Protein AF-A0A817ZQH2-F1 (afdb_monomer)

Secondary structure (DSSP, 8-state):
------HHHHHHHHHHHHHHHHHHHHHIIIIIHHHHHTTS-S--HHHHHHHHHHHHHHHHHHHH-SS---HHHHHHHHHHHHHHHHHHHHHHHHHHHH-S--HHHHHHHHHH-THHHHHHHHTHHHHHHHHHHHHHHHHHH-PPS-----GGGG-

Solvent-accessible surface area (backbone atoms only — not comparable to full-atom values): 8566 Å² total; per-residue (Å²): 139,79,82,78,81,49,71,67,56,50,65,47,35,47,63,30,46,49,39,25,27,50,48,23,40,50,41,26,64,72,42,40,41,52,26,42,74,69,66,67,40,65,67,64,59,56,35,57,26,54,49,53,8,50,53,49,29,49,52,50,40,56,70,73,41,94,59,78,76,54,70,66,53,55,51,55,49,51,52,47,44,53,50,24,49,55,52,26,50,53,45,51,50,41,35,74,74,76,44,46,77,61,68,65,57,57,53,44,28,72,74,64,35,70,69,45,54,51,50,53,38,56,53,61,54,17,50,44,49,36,65,76,41,40,71,57,34,49,47,52,49,52,72,74,80,85,73,80,83,53,78,74,81,79,109

pLDDT: mean 78.83, std 12.4, range [41.56, 93.62]

Sequence (155 aa):
MFLYISIDFLFNLYPHLLRIFIPSFLMQCFINTPTSYFRVMDNFTGLIEFIIGINWSLFYTSKTQLERLQFRQIWVTLCVILWSLRLGGFLVYRMFVLGPLDTRIDDIAKKYGRFSVIAFWLCPHAFWSVICCLPIALIHAFPMANVKFNILDLI

Structure (mmCIF, N/CA/C/O backbone):
data_AF-A0A817ZQH2-F1
#
_entry.id   AF-A0A817ZQH2-F1
#
loop_
_atom_site.group_PDB
_atom_site.id
_atom_site.type_symbol
_atom_site.label_atom_id
_atom_site.label_alt_id
_atom_site.label_comp_id
_atom_site.label_asym_id
_atom_site.label_entity_id
_atom_site.label_seq_id
_atom_site.pdbx_PDB_ins_code
_atom_site.Cartn_x
_atom_site.Cartn_y
_atom_site.Cartn_z
_atom_site.occupancy
_atom_site.B_iso_or_equiv
_atom_site.auth_seq_id
_atom_site.auth_comp_id
_atom_site.auth_asym_id
_atom_site.auth_atom_id
_atom_site.pdbx_PDB_model_num
ATOM 1 N N . MET A 1 1 ? -21.132 25.695 6.001 1.00 41.56 1 MET A N 1
ATOM 2 C CA . MET A 1 1 ? -21.103 24.380 6.674 1.00 41.56 1 MET A CA 1
ATOM 3 C C . MET A 1 1 ? -19.718 23.790 6.455 1.00 41.56 1 MET A C 1
ATOM 5 O O . MET A 1 1 ? -19.498 23.076 5.489 1.00 41.56 1 MET A O 1
ATOM 9 N N . PHE A 1 2 ? -18.745 24.222 7.260 1.00 43.62 2 PHE A N 1
ATOM 10 C CA . PHE A 1 2 ? -17.372 23.729 7.159 1.00 43.62 2 PHE A CA 1
ATOM 11 C C . PHE A 1 2 ? -17.313 22.337 7.790 1.00 43.62 2 PHE A C 1
ATOM 13 O O . PHE A 1 2 ? -17.737 22.167 8.931 1.00 43.62 2 PHE A O 1
ATOM 20 N N . LEU A 1 3 ? -16.833 21.348 7.031 1.00 50.47 3 LEU A N 1
ATOM 21 C CA . LEU A 1 3 ? -16.478 20.030 7.552 1.00 50.47 3 LEU A CA 1
ATOM 22 C C . LEU A 1 3 ? -15.420 20.223 8.649 1.00 50.47 3 LEU A C 1
ATOM 24 O O . LEU A 1 3 ? -14.254 20.470 8.347 1.00 50.47 3 LEU A O 1
ATOM 28 N N . TYR A 1 4 ? -15.809 20.108 9.916 1.00 56.50 4 TYR A N 1
ATOM 29 C CA . TYR A 1 4 ? -14.844 19.903 10.989 1.00 56.50 4 TYR A CA 1
ATOM 30 C C . TYR A 1 4 ? -14.366 18.454 10.874 1.00 56.50 4 TYR A C 1
ATOM 32 O O . TYR A 1 4 ? -15.022 17.528 11.347 1.00 56.50 4 TYR A O 1
ATOM 40 N N . ILE A 1 5 ? -13.249 18.240 10.178 1.00 68.75 5 ILE A N 1
ATOM 41 C CA . ILE A 1 5 ? -12.511 16.983 10.295 1.00 68.75 5 ILE A CA 1
ATOM 42 C C . ILE A 1 5 ? -12.029 16.927 11.745 1.00 68.75 5 ILE A C 1
ATOM 44 O O . ILE A 1 5 ? -11.217 17.755 12.158 1.00 68.75 5 ILE A O 1
ATOM 48 N N . SER A 1 6 ? -12.576 16.007 12.541 1.00 81.62 6 SER A N 1
ATOM 49 C CA . SER A 1 6 ? -12.171 15.877 13.938 1.00 81.62 6 SER A CA 1
ATOM 50 C C . SER A 1 6 ? -10.734 15.365 14.028 1.00 81.62 6 SER A C 1
ATOM 52 O O . SER A 1 6 ? -10.255 14.612 13.177 1.00 81.62 6 SER A O 1
ATOM 54 N N . ILE A 1 7 ? -10.031 15.761 15.085 1.00 82.19 7 ILE A N 1
ATOM 55 C CA . ILE A 1 7 ? -8.689 15.249 15.378 1.00 82.19 7 ILE A CA 1
ATOM 56 C C . ILE A 1 7 ? -8.730 13.714 15.517 1.00 82.19 7 ILE A C 1
ATOM 58 O O . ILE A 1 7 ? -7.861 13.025 14.985 1.00 82.19 7 ILE A O 1
ATOM 62 N N . ASP A 1 8 ? -9.801 13.169 16.099 1.00 82.19 8 ASP A N 1
ATOM 63 C CA . ASP A 1 8 ? -10.035 11.724 16.218 1.00 82.19 8 ASP A CA 1
ATOM 64 C C . ASP A 1 8 ? -10.162 11.021 14.862 1.00 82.19 8 ASP A C 1
ATOM 66 O O . ASP A 1 8 ? -9.699 9.891 14.694 1.00 82.19 8 ASP A O 1
ATOM 70 N N . PHE A 1 9 ? -10.764 11.680 13.867 1.00 84.06 9 PHE A N 1
ATOM 71 C CA . PHE A 1 9 ? -10.838 11.140 12.512 1.00 84.06 9 PHE A CA 1
ATOM 72 C C . PHE A 1 9 ? -9.433 10.952 11.930 1.00 84.06 9 PHE A C 1
ATOM 74 O O . PHE A 1 9 ? -9.117 9.890 11.389 1.00 84.06 9 PHE A O 1
ATOM 81 N N . LEU A 1 10 ? -8.570 11.961 12.079 1.00 86.25 10 LEU A N 1
ATOM 82 C CA . LEU A 1 10 ? -7.193 11.899 11.592 1.00 86.25 10 LEU A CA 1
ATOM 83 C C . LEU A 1 10 ? -6.374 10.846 12.343 1.00 86.25 10 LEU A C 1
ATOM 85 O O . LEU A 1 10 ? -5.660 10.078 11.698 1.00 86.25 10 LEU A O 1
ATOM 89 N N . PHE A 1 11 ? -6.516 10.756 13.669 1.00 87.31 11 PHE A N 1
ATOM 90 C CA . PHE A 1 11 ? -5.824 9.746 14.478 1.00 87.31 11 PHE A CA 1
ATOM 91 C C . PHE A 1 11 ? -6.205 8.315 14.104 1.00 87.31 11 PHE A C 1
ATOM 93 O O . PHE A 1 11 ? -5.335 7.446 14.096 1.00 87.31 11 PHE A O 1
ATOM 100 N N . ASN A 1 12 ? -7.469 8.072 13.752 1.00 86.31 12 ASN A N 1
ATOM 101 C CA . ASN A 1 12 ? -7.914 6.753 13.311 1.00 86.31 12 ASN A CA 1
ATOM 102 C C . ASN A 1 12 ? -7.478 6.442 11.876 1.00 86.31 12 ASN A C 1
ATOM 104 O O . ASN A 1 12 ? -7.105 5.310 11.597 1.00 86.31 12 ASN A O 1
ATOM 108 N N . LEU A 1 13 ? -7.470 7.419 10.963 1.00 90.06 13 LEU A N 1
ATOM 109 C CA . LEU A 1 13 ? -7.135 7.191 9.552 1.00 90.06 13 LEU A CA 1
ATOM 110 C C . LEU A 1 13 ? -5.621 7.091 9.290 1.00 90.06 13 LEU A C 1
ATOM 112 O O . LEU A 1 13 ? -5.175 6.219 8.539 1.00 90.06 13 LEU A O 1
ATOM 116 N N . TYR A 1 14 ? -4.827 7.964 9.914 1.00 92.00 14 TYR A N 1
ATOM 117 C CA . TYR A 1 14 ? -3.368 8.033 9.779 1.00 92.00 14 TYR A CA 1
ATOM 118 C C . TYR A 1 14 ? -2.643 6.673 9.849 1.00 92.00 14 TYR A C 1
ATOM 120 O O . TYR A 1 14 ? -1.853 6.383 8.943 1.00 92.00 14 TYR A O 1
ATOM 128 N N . PRO A 1 15 ? -2.909 5.793 10.838 1.00 92.06 15 PRO A N 1
ATOM 129 C CA . PRO A 1 15 ? -2.264 4.487 10.909 1.00 92.06 15 PRO A CA 1
ATOM 130 C C . PRO A 1 15 ? -2.512 3.625 9.659 1.00 92.06 15 PRO A C 1
ATOM 132 O O . PRO A 1 15 ? -1.612 2.895 9.232 1.00 92.06 15 PRO A O 1
ATOM 135 N N . HIS A 1 16 ? -3.696 3.686 9.050 1.00 91.75 16 HIS A N 1
ATOM 136 C CA . HIS A 1 16 ? -3.984 2.921 7.833 1.00 91.75 16 HIS A CA 1
ATOM 137 C C . HIS A 1 16 ? -3.242 3.492 6.624 1.00 91.75 16 HIS A C 1
ATOM 139 O O . HIS A 1 16 ? -2.674 2.724 5.849 1.00 91.75 16 HIS A O 1
ATOM 145 N N . LEU A 1 17 ? -3.183 4.823 6.498 1.00 93.19 17 LEU A N 1
ATOM 146 C CA . LEU A 1 17 ? -2.454 5.489 5.413 1.00 93.19 17 LEU A CA 1
ATOM 147 C C . LEU A 1 17 ? -0.954 5.187 5.472 1.00 93.19 17 LEU A C 1
ATOM 149 O O . LEU A 1 17 ? -0.365 4.861 4.445 1.00 93.19 17 LEU A O 1
ATOM 153 N N . LEU A 1 18 ? -0.347 5.203 6.664 1.00 93.62 18 LEU A N 1
ATOM 154 C CA . LEU A 1 18 ? 1.059 4.822 6.837 1.00 93.62 18 LEU A CA 1
ATOM 155 C C . LEU A 1 18 ? 1.338 3.387 6.385 1.00 93.62 18 LEU A C 1
ATOM 157 O O . LEU A 1 18 ? 2.339 3.133 5.721 1.00 93.62 18 LEU A O 1
ATOM 161 N N . ARG A 1 19 ? 0.457 2.443 6.729 1.00 92.56 19 ARG A N 1
ATOM 162 C CA . ARG A 1 19 ? 0.625 1.023 6.369 1.00 92.56 19 ARG A CA 1
ATOM 163 C C . ARG A 1 19 ? 0.489 0.765 4.874 1.00 92.56 19 ARG A C 1
ATOM 165 O O . ARG A 1 19 ? 1.021 -0.229 4.397 1.00 92.56 19 ARG A O 1
ATOM 172 N N . ILE A 1 20 ? -0.193 1.647 4.150 1.00 92.44 20 ILE A N 1
ATOM 173 C CA . ILE A 1 20 ? -0.255 1.627 2.686 1.00 92.44 20 ILE A CA 1
ATOM 174 C C . ILE A 1 20 ? 0.983 2.310 2.094 1.00 92.44 20 ILE A C 1
ATOM 176 O O . ILE A 1 20 ? 1.620 1.768 1.194 1.00 92.44 20 ILE A O 1
ATOM 180 N N . PHE A 1 21 ? 1.357 3.471 2.636 1.00 92.06 21 PHE A N 1
ATOM 181 C CA . PHE A 1 21 ? 2.464 4.277 2.130 1.00 92.06 21 PHE A CA 1
ATOM 182 C C . PHE A 1 21 ? 3.826 3.601 2.310 1.00 92.06 21 PHE A C 1
ATOM 184 O O . PHE A 1 21 ? 4.630 3.610 1.387 1.00 92.06 21 PHE A O 1
ATOM 191 N N . ILE A 1 22 ? 4.102 2.997 3.472 1.00 92.06 22 ILE A N 1
ATOM 192 C CA . ILE A 1 22 ? 5.423 2.429 3.784 1.00 92.06 22 ILE A CA 1
ATOM 193 C C . ILE A 1 22 ? 5.819 1.323 2.789 1.00 92.06 22 ILE A C 1
ATOM 195 O O . ILE A 1 22 ? 6.897 1.438 2.204 1.00 92.06 22 ILE A O 1
ATOM 199 N N . PRO A 1 23 ? 4.995 0.284 2.531 1.00 90.38 23 PRO A N 1
ATOM 200 C CA . PRO A 1 23 ? 5.315 -0.725 1.522 1.00 90.38 23 PRO A CA 1
ATOM 201 C C . PRO A 1 23 ? 5.521 -0.130 0.130 1.00 90.38 23 PRO A C 1
ATOM 203 O O . PRO A 1 23 ? 6.443 -0.544 -0.565 1.00 90.38 23 PRO A O 1
ATOM 206 N N . SER A 1 24 ? 4.705 0.857 -0.254 1.00 90.19 24 SER A N 1
ATOM 207 C CA . SER A 1 24 ? 4.840 1.544 -1.540 1.00 90.19 24 SER A CA 1
ATOM 208 C C . SER A 1 24 ? 6.163 2.299 -1.637 1.00 90.19 24 SER A C 1
ATOM 210 O O . SER A 1 24 ? 6.940 2.074 -2.560 1.00 90.19 24 SER A O 1
ATOM 212 N N . PHE A 1 25 ? 6.497 3.110 -0.634 1.00 90.25 25 PHE A N 1
ATOM 213 C CA . PHE A 1 25 ? 7.749 3.856 -0.592 1.00 90.25 25 PHE A CA 1
ATOM 214 C C . PHE A 1 25 ? 8.977 2.935 -0.620 1.00 90.25 25 PHE A C 1
ATOM 216 O O . PHE A 1 25 ? 9.906 3.165 -1.393 1.00 90.25 25 PHE A O 1
ATOM 223 N N . LEU A 1 26 ? 8.974 1.859 0.176 1.00 89.88 26 LEU A N 1
ATOM 224 C CA . LEU A 1 26 ? 10.057 0.871 0.181 1.00 89.88 26 LEU A CA 1
ATOM 225 C C . LEU A 1 26 ? 10.204 0.193 -1.183 1.00 89.88 26 LEU A C 1
ATOM 227 O O . LEU A 1 26 ? 11.317 0.045 -1.683 1.00 89.88 26 LEU A O 1
ATOM 231 N N . MET A 1 27 ? 9.089 -0.176 -1.807 1.00 87.75 27 MET A N 1
ATOM 232 C CA . MET A 1 27 ? 9.087 -0.773 -3.135 1.00 87.75 27 MET A CA 1
ATOM 233 C C . MET A 1 27 ? 9.676 0.194 -4.176 1.00 87.75 27 MET A C 1
ATOM 235 O O . MET A 1 27 ? 10.536 -0.210 -4.963 1.00 87.75 27 MET A O 1
ATOM 239 N N . GLN A 1 28 ? 9.304 1.479 -4.138 1.00 87.81 28 GLN A N 1
ATOM 240 C CA . GLN A 1 28 ? 9.863 2.473 -5.055 1.00 87.81 28 GLN A CA 1
ATOM 241 C C . GLN A 1 28 ? 11.366 2.660 -4.863 1.00 87.81 28 GLN A C 1
ATOM 243 O O . GLN A 1 28 ? 12.105 2.674 -5.848 1.00 87.81 28 GLN A O 1
ATOM 248 N N . CYS A 1 29 ? 11.829 2.751 -3.616 1.00 86.88 29 CYS A N 1
ATOM 249 C CA . CYS A 1 29 ? 13.245 2.910 -3.290 1.00 86.88 29 CYS A CA 1
ATOM 250 C C . CYS A 1 29 ? 14.090 1.702 -3.714 1.00 86.88 29 CYS A C 1
ATOM 252 O O . CYS A 1 29 ? 15.15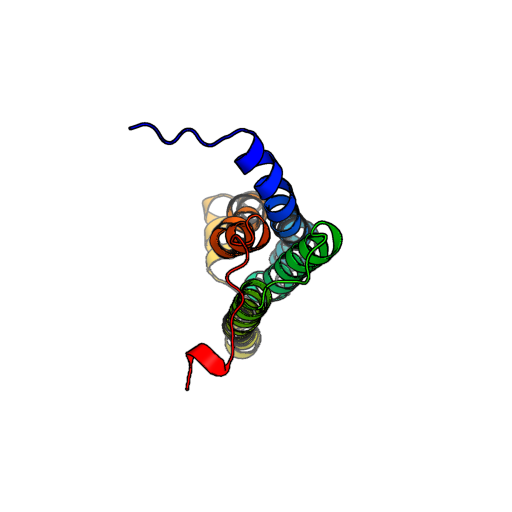1 1.877 -4.312 1.00 86.88 29 CYS A O 1
ATOM 254 N N . PHE A 1 30 ? 13.642 0.487 -3.387 1.00 86.38 30 PHE A N 1
ATOM 255 C CA . PHE A 1 30 ? 14.485 -0.712 -3.455 1.00 86.38 30 PHE A CA 1
ATOM 256 C C . PHE A 1 30 ? 14.242 -1.596 -4.674 1.00 86.38 30 PHE A C 1
ATOM 258 O O . PHE A 1 30 ? 15.111 -2.399 -5.005 1.00 86.38 30 PHE A O 1
ATOM 265 N N . ILE A 1 31 ? 13.090 -1.474 -5.334 1.00 85.25 31 ILE A N 1
ATOM 266 C CA . ILE A 1 31 ? 12.741 -2.301 -6.490 1.00 85.25 31 ILE A CA 1
ATOM 267 C C . ILE A 1 31 ? 12.642 -1.417 -7.725 1.00 85.25 31 ILE A C 1
ATOM 269 O O . ILE A 1 31 ? 13.559 -1.442 -8.534 1.00 85.25 31 ILE A O 1
ATOM 273 N N . ASN A 1 32 ? 11.607 -0.586 -7.852 1.00 83.81 32 ASN A N 1
ATOM 274 C CA . ASN A 1 32 ? 11.351 0.110 -9.118 1.00 83.81 32 ASN A CA 1
ATOM 275 C C . ASN A 1 32 ? 12.458 1.091 -9.515 1.00 83.81 32 ASN A C 1
ATOM 277 O O . ASN A 1 32 ? 12.857 1.106 -10.674 1.00 83.81 32 ASN A O 1
ATOM 281 N N . THR A 1 33 ? 12.982 1.897 -8.583 1.00 82.75 33 THR A N 1
ATOM 282 C CA . THR A 1 33 ? 14.061 2.847 -8.908 1.00 82.75 33 THR A CA 1
ATOM 283 C C . THR A 1 33 ? 15.310 2.128 -9.440 1.00 82.75 33 THR A C 1
ATOM 285 O O . THR A 1 33 ? 15.768 2.479 -10.531 1.00 82.75 33 THR A O 1
ATOM 288 N N . PRO A 1 34 ? 15.872 1.111 -8.751 1.00 82.56 34 PRO A N 1
ATOM 289 C CA . PRO A 1 34 ? 17.028 0.388 -9.271 1.00 82.56 34 PRO A CA 1
ATOM 290 C C . PRO A 1 34 ? 16.699 -0.468 -10.498 1.00 82.56 34 PRO A C 1
ATOM 292 O O . PRO A 1 34 ? 17.482 -0.461 -11.446 1.00 82.56 34 PRO A O 1
ATOM 295 N N . THR A 1 35 ? 15.564 -1.174 -10.547 1.00 79.56 35 THR A N 1
ATOM 296 C CA . THR A 1 35 ? 15.231 -2.005 -11.718 1.00 79.56 35 THR A CA 1
ATOM 297 C C . THR A 1 35 ? 15.001 -1.169 -12.970 1.00 79.56 35 THR A C 1
ATOM 299 O O . THR A 1 35 ? 15.390 -1.606 -14.055 1.00 79.56 35 THR A O 1
ATOM 302 N N . SER A 1 36 ? 14.454 0.038 -12.815 1.00 76.12 36 SER A N 1
ATOM 303 C CA . SER A 1 36 ? 14.300 1.008 -13.897 1.00 76.12 36 SER A CA 1
ATOM 304 C C . SER A 1 36 ? 15.649 1.600 -14.317 1.00 76.12 36 SER A C 1
ATOM 306 O O . SER A 1 36 ? 15.963 1.670 -15.505 1.00 76.12 36 SER A O 1
ATOM 308 N N . TYR A 1 37 ? 16.527 1.919 -13.355 1.00 74.88 37 TYR A N 1
ATOM 309 C CA . TYR A 1 37 ? 17.889 2.381 -13.645 1.00 74.88 37 TYR A CA 1
ATOM 310 C C . TYR A 1 37 ? 18.713 1.340 -14.423 1.00 74.88 37 TYR A C 1
ATOM 312 O O . TYR A 1 37 ? 19.407 1.683 -15.382 1.00 74.88 37 TYR A O 1
ATOM 320 N N . PHE A 1 38 ? 18.610 0.063 -14.044 1.00 7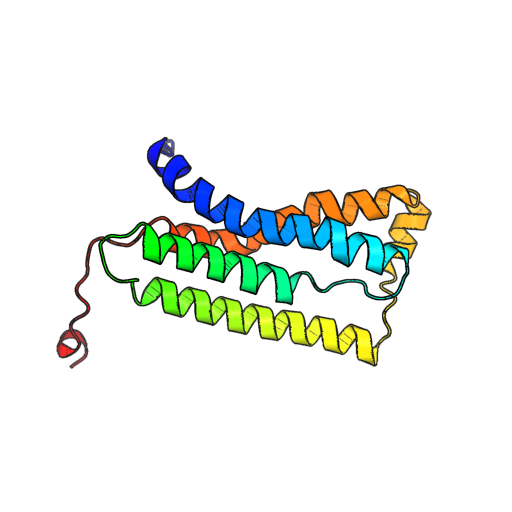5.19 38 PHE A N 1
ATOM 321 C CA . PHE A 1 38 ? 19.296 -1.050 -14.710 1.00 75.19 38 PHE A CA 1
ATOM 322 C C . PHE A 1 38 ? 18.534 -1.620 -15.914 1.00 75.19 38 PHE A C 1
ATOM 324 O O . PHE A 1 38 ? 19.021 -2.561 -16.537 1.00 75.19 38 PHE A O 1
ATOM 331 N N . ARG A 1 39 ? 17.373 -1.051 -16.271 1.00 67.94 39 ARG A N 1
ATOM 332 C CA . ARG A 1 39 ? 16.535 -1.474 -17.412 1.00 67.94 39 ARG A CA 1
ATOM 333 C C . ARG A 1 39 ? 16.141 -2.952 -17.375 1.00 67.94 39 ARG A C 1
ATOM 335 O O . ARG A 1 39 ? 15.990 -3.595 -18.411 1.00 67.94 39 ARG A O 1
ATOM 342 N N . VAL A 1 40 ? 15.995 -3.493 -16.170 1.00 67.62 40 VAL A N 1
ATOM 343 C CA . VAL A 1 40 ? 15.591 -4.885 -15.964 1.00 67.62 40 VAL A CA 1
ATOM 344 C C . VAL A 1 40 ? 14.068 -4.974 -15.982 1.00 67.62 40 VAL A C 1
ATOM 346 O O . VAL A 1 40 ? 13.511 -5.822 -16.673 1.00 67.62 40 VAL A O 1
ATOM 349 N N . MET A 1 41 ? 13.394 -4.085 -15.243 1.00 67.06 41 MET A N 1
ATOM 350 C CA . MET A 1 41 ? 11.944 -4.096 -15.019 1.00 67.06 41 MET A CA 1
ATOM 351 C C . MET A 1 41 ? 11.456 -2.696 -14.638 1.00 67.06 41 MET A C 1
ATOM 353 O O . MET A 1 41 ? 12.095 -2.035 -13.822 1.00 67.06 41 MET A O 1
ATOM 357 N N . ASP A 1 42 ? 10.299 -2.279 -15.157 1.00 63.12 42 ASP A N 1
ATOM 358 C CA . ASP A 1 42 ? 9.867 -0.880 -15.034 1.00 63.12 42 ASP A CA 1
ATOM 359 C C . ASP A 1 42 ? 8.609 -0.633 -14.188 1.00 63.12 42 ASP A C 1
ATOM 361 O O . ASP A 1 42 ? 8.289 0.525 -13.968 1.00 63.12 42 ASP A O 1
ATOM 365 N N . ASN A 1 43 ? 7.840 -1.630 -13.714 1.00 66.81 43 ASN A N 1
ATOM 366 C CA . ASN A 1 43 ? 6.611 -1.316 -12.949 1.00 66.81 43 ASN A CA 1
ATOM 367 C C . ASN A 1 43 ? 5.912 -2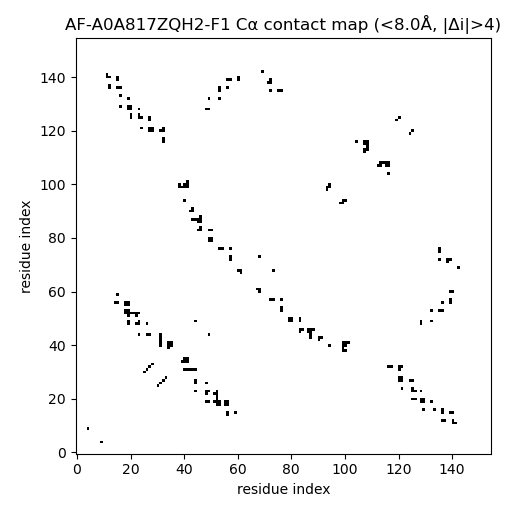.509 -12.243 1.00 66.81 43 ASN A C 1
ATOM 369 O O . ASN A 1 43 ? 4.955 -3.076 -12.773 1.00 66.81 43 ASN A O 1
ATOM 373 N N . PHE A 1 44 ? 6.318 -2.870 -11.018 1.00 69.50 44 PHE A N 1
ATOM 374 C CA . PHE A 1 44 ? 5.577 -3.854 -10.181 1.00 69.50 44 PHE A CA 1
ATOM 375 C C . PHE A 1 44 ? 4.567 -3.225 -9.218 1.00 69.50 44 PHE A C 1
ATOM 377 O O . PHE A 1 44 ? 3.914 -3.905 -8.420 1.00 69.50 44 PHE A O 1
ATOM 384 N N . THR A 1 45 ? 4.446 -1.909 -9.314 1.00 69.25 45 THR A N 1
ATOM 385 C CA . THR A 1 45 ? 3.791 -1.037 -8.353 1.00 69.25 45 THR A CA 1
ATOM 386 C C . THR A 1 45 ? 2.370 -1.488 -8.049 1.00 69.25 45 THR A C 1
ATOM 388 O O . THR A 1 45 ? 2.030 -1.751 -6.905 1.00 69.25 45 THR A O 1
ATOM 391 N N . GLY A 1 46 ? 1.577 -1.746 -9.090 1.00 69.75 46 GLY A N 1
ATOM 392 C CA . GLY A 1 46 ? 0.168 -2.096 -8.936 1.00 69.75 46 GLY A CA 1
ATOM 393 C C . GLY A 1 46 ? -0.133 -3.494 -8.383 1.00 69.75 46 GLY A C 1
ATOM 394 O O . GLY A 1 46 ? -1.298 -3.774 -8.120 1.00 69.75 46 GLY A O 1
ATOM 395 N N . LEU A 1 47 ? 0.847 -4.389 -8.224 1.00 78.06 47 LEU A N 1
ATOM 396 C CA . LEU A 1 47 ? 0.597 -5.753 -7.730 1.00 78.06 47 LEU A CA 1
ATOM 397 C C . LEU A 1 47 ? 1.062 -5.918 -6.285 1.00 78.06 47 LEU A C 1
ATOM 399 O O . LEU A 1 47 ? 0.294 -6.305 -5.410 1.00 78.06 47 LEU A O 1
ATOM 403 N N . ILE A 1 48 ? 2.330 -5.611 -6.029 1.00 82.12 48 ILE A N 1
ATOM 404 C CA . ILE A 1 48 ? 2.967 -5.963 -4.759 1.00 82.12 48 ILE A CA 1
ATOM 405 C C . ILE A 1 48 ? 2.556 -4.980 -3.659 1.00 82.12 48 ILE A C 1
ATOM 407 O O . ILE A 1 48 ? 2.195 -5.395 -2.558 1.00 82.12 48 ILE A O 1
ATOM 411 N N . GLU A 1 49 ? 2.561 -3.678 -3.949 1.00 87.06 49 GLU A N 1
ATOM 412 C CA . GLU A 1 49 ? 2.368 -2.665 -2.909 1.00 87.06 49 GLU A CA 1
ATOM 413 C C . GLU A 1 49 ? 0.914 -2.602 -2.416 1.00 87.06 49 GLU A C 1
ATOM 415 O O . GLU A 1 49 ? 0.677 -2.472 -1.215 1.00 87.06 49 GLU A O 1
ATOM 420 N N . PHE A 1 50 ? -0.060 -2.762 -3.322 1.00 87.38 50 PHE A N 1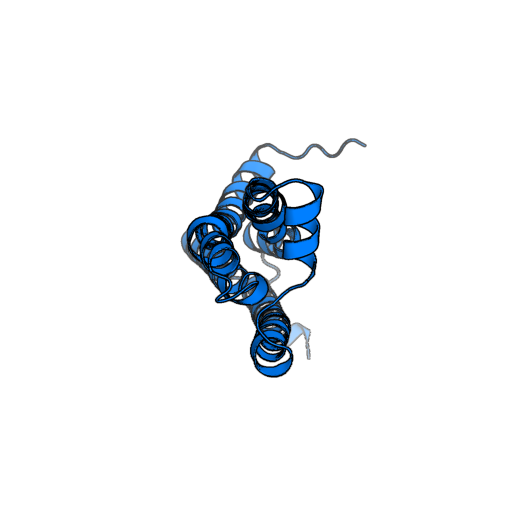
ATOM 421 C CA . PHE A 1 50 ? -1.482 -2.712 -2.985 1.00 87.38 50 PHE A CA 1
ATOM 422 C C . PHE A 1 50 ? -1.899 -3.910 -2.148 1.00 87.38 50 PHE A C 1
ATOM 424 O O . PHE A 1 50 ? -2.574 -3.747 -1.131 1.00 87.38 50 PHE A O 1
ATOM 431 N N . ILE A 1 51 ? -1.459 -5.109 -2.539 1.00 90.62 51 ILE A N 1
ATOM 432 C CA . ILE A 1 51 ? -1.771 -6.328 -1.798 1.00 90.62 51 ILE A CA 1
ATOM 433 C C . ILE A 1 51 ? -1.151 -6.244 -0.401 1.00 90.62 51 ILE A C 1
ATOM 435 O O . ILE A 1 51 ? -1.866 -6.425 0.584 1.00 90.62 51 ILE A O 1
ATOM 439 N N . ILE A 1 52 ? 0.137 -5.911 -0.280 1.00 91.44 52 ILE A N 1
ATOM 440 C CA . ILE A 1 52 ? 0.801 -5.850 1.031 1.00 91.44 52 ILE A CA 1
ATOM 441 C C . ILE A 1 52 ? 0.194 -4.747 1.909 1.00 91.44 52 ILE A C 1
ATOM 443 O O . ILE A 1 52 ? -0.175 -5.013 3.055 1.00 91.44 52 ILE A O 1
ATOM 447 N N . GLY A 1 53 ? 0.040 -3.529 1.381 1.00 90.56 53 GLY A N 1
ATOM 448 C CA . GLY A 1 53 ? -0.434 -2.379 2.153 1.00 90.56 53 GLY A CA 1
ATOM 449 C C . GLY A 1 53 ? -1.858 -2.549 2.684 1.00 90.56 53 GLY A C 1
ATOM 450 O O . GLY A 1 53 ? -2.133 -2.261 3.853 1.00 90.56 53 GLY A O 1
ATOM 451 N N . ILE A 1 54 ? -2.767 -3.083 1.863 1.00 90.50 54 ILE A N 1
ATOM 452 C CA . ILE A 1 54 ? -4.168 -3.279 2.263 1.00 90.50 54 ILE A CA 1
ATOM 453 C C . ILE A 1 54 ? -4.306 -4.437 3.249 1.00 90.50 54 ILE A C 1
ATOM 455 O O . ILE A 1 54 ? -5.014 -4.289 4.246 1.00 90.50 54 ILE A O 1
ATOM 459 N N . ASN A 1 55 ? -3.603 -5.555 3.033 1.00 91.56 55 ASN A N 1
ATOM 460 C CA . ASN A 1 55 ? -3.635 -6.677 3.974 1.00 91.56 55 ASN A CA 1
ATOM 461 C C . ASN A 1 55 ? -3.030 -6.287 5.329 1.00 91.56 55 ASN A C 1
ATOM 463 O O . ASN A 1 55 ? -3.566 -6.662 6.371 1.00 91.56 55 ASN A O 1
ATOM 467 N N . TRP A 1 56 ? -1.973 -5.469 5.341 1.00 93.06 56 TRP A N 1
ATOM 468 C CA . TRP A 1 56 ? -1.413 -4.951 6.589 1.00 93.06 56 TRP A CA 1
ATOM 469 C C . TRP A 1 56 ? -2.384 -4.002 7.304 1.00 93.06 56 TRP A C 1
ATOM 471 O O . TRP A 1 56 ? -2.554 -4.073 8.523 1.00 93.06 56 TRP A O 1
ATOM 481 N N . SER A 1 57 ? -3.078 -3.147 6.551 1.00 90.69 57 SER A N 1
ATOM 482 C CA . SER A 1 57 ? -4.135 -2.283 7.082 1.00 90.69 57 SER A CA 1
ATOM 483 C C . SER A 1 57 ? -5.306 -3.089 7.677 1.00 90.69 57 SER A C 1
ATOM 485 O O . SER A 1 57 ? -5.767 -2.784 8.782 1.00 90.69 57 SER A O 1
ATOM 487 N N . LEU A 1 58 ? -5.743 -4.162 7.009 1.00 90.56 58 LEU A N 1
ATOM 488 C CA . LEU A 1 58 ? -6.787 -5.068 7.504 1.00 90.56 58 LEU A CA 1
ATOM 489 C C . LEU A 1 58 ? -6.330 -5.826 8.760 1.00 90.56 58 LEU A C 1
ATOM 491 O O . LEU A 1 58 ? -7.064 -5.901 9.744 1.00 90.56 58 LEU A O 1
ATOM 495 N N . PHE A 1 59 ? -5.094 -6.331 8.767 1.00 90.31 59 PHE A N 1
ATOM 496 C CA . PHE A 1 59 ? -4.517 -7.010 9.927 1.00 90.31 59 PHE A CA 1
ATOM 497 C C . PHE A 1 59 ? -4.435 -6.085 11.144 1.00 90.31 59 PHE A C 1
ATOM 499 O O . PHE A 1 59 ? -4.754 -6.500 12.256 1.00 90.31 59 PHE A O 1
ATOM 506 N N . TYR A 1 60 ? -4.071 -4.817 10.947 1.00 89.62 60 TYR A N 1
ATOM 507 C CA . TYR A 1 60 ? -4.082 -3.837 12.030 1.00 89.62 60 TYR A CA 1
ATOM 508 C C . TYR A 1 60 ? -5.490 -3.631 12.590 1.00 89.62 60 TYR A C 1
ATOM 510 O O . TYR A 1 60 ? -5.674 -3.723 13.799 1.00 89.62 60 TYR A O 1
ATOM 518 N N . THR A 1 61 ? -6.479 -3.467 11.709 1.00 86.56 61 THR A N 1
ATOM 519 C CA . THR A 1 61 ? -7.900 -3.374 12.084 1.00 86.56 61 THR A CA 1
ATOM 520 C C . THR A 1 61 ? -8.340 -4.577 12.921 1.00 86.56 61 THR A C 1
ATOM 522 O O . THR A 1 61 ? -8.978 -4.415 13.956 1.00 86.56 61 THR A O 1
ATOM 525 N N . SER A 1 62 ? -7.927 -5.787 12.528 1.00 84.75 62 SER A N 1
ATOM 526 C CA . SER A 1 62 ? -8.251 -7.028 13.246 1.00 84.75 62 SER A CA 1
ATOM 527 C C . SER A 1 62 ? -7.665 -7.107 14.661 1.00 84.75 62 SER A C 1
ATOM 529 O O . SER A 1 62 ? -8.142 -7.887 15.480 1.00 84.75 62 SER A O 1
ATOM 531 N N . LYS A 1 63 ? -6.606 -6.334 14.942 1.00 84.62 63 LYS A N 1
ATOM 532 C CA . LYS A 1 63 ? -5.930 -6.297 16.245 1.00 84.62 63 LYS A CA 1
ATOM 533 C C . LYS A 1 63 ? -6.445 -5.176 17.136 1.00 84.62 63 LYS A C 1
ATOM 535 O O . LYS A 1 63 ? -6.418 -5.330 18.351 1.00 84.62 63 LYS A O 1
ATOM 540 N N . THR A 1 64 ? -6.846 -4.051 16.551 1.00 81.12 64 THR A N 1
ATOM 541 C CA . THR A 1 64 ? -7.312 -2.879 17.300 1.00 81.12 64 THR A CA 1
ATOM 542 C C . THR A 1 64 ? -8.796 -2.924 17.620 1.00 81.12 64 THR A C 1
ATOM 544 O O . THR A 1 64 ? -9.205 -2.356 18.630 1.00 81.12 64 THR A O 1
ATOM 547 N N . GLN A 1 65 ? -9.608 -3.593 16.801 1.00 73.62 65 GLN A N 1
ATOM 548 C CA . GLN A 1 65 ? -11.035 -3.731 17.069 1.00 73.62 65 GLN A CA 1
ATOM 549 C C . GLN A 1 65 ? -11.284 -4.892 18.037 1.00 73.62 65 GLN A C 1
ATOM 551 O O . GLN A 1 65 ? -10.872 -6.022 17.793 1.00 73.62 65 GLN A O 1
ATOM 556 N N . LEU A 1 66 ? -11.972 -4.596 19.147 1.00 58.41 66 LEU A N 1
ATOM 557 C CA . LEU A 1 66 ? -12.481 -5.613 20.079 1.00 58.41 66 LEU A CA 1
ATOM 558 C C . LEU A 1 66 ? -13.558 -6.496 19.430 1.00 58.41 66 LEU A C 1
ATOM 560 O O . LEU A 1 66 ? -13.767 -7.635 19.846 1.00 58.41 66 LEU A O 1
ATOM 564 N N . GLU A 1 67 ? -14.248 -5.966 18.423 1.00 61.47 67 GLU A N 1
ATOM 565 C CA . GLU A 1 67 ? -15.257 -6.682 17.653 1.00 61.47 67 GLU A CA 1
ATOM 566 C C . GLU A 1 67 ? -14.632 -7.413 16.459 1.00 61.47 67 GLU A C 1
ATOM 568 O O . GLU A 1 67 ? -13.578 -7.041 15.943 1.00 61.47 67 GLU A O 1
ATOM 573 N N . ARG A 1 68 ? -15.292 -8.487 16.011 1.00 69.31 68 ARG A N 1
ATOM 574 C CA . ARG A 1 68 ? -14.852 -9.259 14.840 1.00 69.31 68 ARG A CA 1
ATOM 575 C C . ARG A 1 68 ? -14.798 -8.359 13.601 1.00 69.31 68 ARG A C 1
ATOM 577 O O . ARG A 1 68 ? -15.660 -7.502 13.426 1.00 69.31 68 ARG A O 1
ATOM 584 N N . LEU A 1 69 ? -13.834 -8.630 12.713 1.00 77.25 69 LEU A N 1
ATOM 585 C CA . LEU A 1 69 ? -13.737 -7.988 11.397 1.00 77.25 69 LEU A CA 1
ATOM 586 C C . LEU A 1 69 ? -15.105 -7.963 10.706 1.00 77.25 69 LEU A C 1
ATOM 588 O O . LEU A 1 69 ? -15.756 -9.001 10.548 1.00 77.25 69 LEU A O 1
ATOM 592 N N . GLN A 1 70 ? -15.526 -6.777 10.272 1.00 80.81 70 GLN A N 1
ATOM 593 C CA . GLN A 1 70 ? -16.801 -6.625 9.583 1.00 80.81 70 GLN A CA 1
ATOM 594 C C . GLN A 1 70 ? -16.708 -7.234 8.181 1.00 80.81 70 GLN A C 1
ATOM 596 O O . GLN A 1 70 ? -15.727 -7.025 7.464 1.00 80.81 70 GLN A O 1
ATOM 601 N N . PHE A 1 71 ? -17.766 -7.922 7.743 1.00 83.06 71 PHE A N 1
ATOM 602 C CA . PHE A 1 71 ? -17.840 -8.558 6.420 1.00 83.06 71 PHE A CA 1
ATOM 603 C C . PHE A 1 71 ? -17.457 -7.585 5.293 1.00 83.06 71 PHE A C 1
ATOM 605 O O . PHE A 1 71 ? -16.671 -7.922 4.413 1.00 83.06 71 PHE A O 1
ATOM 612 N N . ARG A 1 72 ? -17.913 -6.329 5.379 1.00 84.50 72 ARG A N 1
ATOM 613 C CA . ARG A 1 72 ? -17.574 -5.255 4.433 1.00 84.50 72 ARG A CA 1
ATOM 614 C C . ARG A 1 72 ? -16.065 -5.052 4.257 1.00 84.50 72 ARG A C 1
ATOM 616 O O . ARG A 1 72 ? -15.617 -4.888 3.129 1.00 84.50 72 ARG A O 1
ATOM 623 N N . GLN A 1 73 ? -15.290 -5.049 5.342 1.00 87.44 73 GLN A N 1
ATOM 624 C CA . GLN A 1 73 ? -13.837 -4.837 5.281 1.00 87.44 73 GLN A CA 1
ATOM 625 C C . GLN A 1 73 ? -13.154 -5.978 4.517 1.00 87.44 73 GLN A C 1
ATOM 627 O O . GLN A 1 73 ? -12.271 -5.739 3.694 1.00 87.44 73 GLN A O 1
ATOM 632 N N . ILE A 1 74 ? -13.632 -7.208 4.728 1.00 88.31 74 ILE A N 1
ATOM 633 C CA . ILE A 1 74 ? -13.146 -8.401 4.030 1.00 88.31 74 ILE A CA 1
ATOM 634 C C . ILE A 1 74 ? -13.480 -8.316 2.535 1.00 88.31 74 ILE A C 1
ATOM 636 O O . ILE A 1 74 ? -12.580 -8.434 1.707 1.00 88.31 74 ILE A O 1
ATOM 640 N N . TRP A 1 75 ? -14.736 -8.036 2.167 1.00 90.31 75 TRP A N 1
ATOM 641 C CA . TRP A 1 75 ? -15.134 -7.943 0.753 1.00 90.31 75 TRP A CA 1
ATOM 642 C C . TRP A 1 75 ? -14.428 -6.836 -0.002 1.00 90.31 75 TRP A C 1
ATOM 644 O O . TRP A 1 75 ? -13.967 -7.055 -1.118 1.00 90.31 75 TRP A O 1
ATOM 654 N N . VAL A 1 76 ? -14.313 -5.657 0.603 1.00 90.31 76 VAL A N 1
ATOM 655 C CA . VAL A 1 76 ? -13.630 -4.530 -0.034 1.00 90.31 76 VAL A CA 1
ATOM 656 C C . VAL A 1 76 ? -12.153 -4.863 -0.237 1.00 90.31 76 VAL A C 1
ATOM 658 O O . VAL A 1 76 ? -11.623 -4.612 -1.317 1.00 90.31 76 VAL A O 1
ATOM 661 N N . THR A 1 77 ? -11.512 -5.513 0.738 1.00 91.31 77 THR A N 1
ATOM 662 C CA . THR A 1 77 ? -10.133 -5.995 0.588 1.00 91.31 77 THR A CA 1
ATOM 663 C C . THR A 1 77 ? -10.008 -7.005 -0.555 1.00 91.31 77 THR A C 1
ATOM 665 O O . THR A 1 77 ? -9.123 -6.861 -1.397 1.00 91.31 77 THR A O 1
ATOM 668 N N . LEU A 1 78 ? -10.919 -7.980 -0.652 1.00 91.38 78 LEU A N 1
ATOM 669 C CA . LEU A 1 78 ? -10.930 -8.962 -1.743 1.00 91.38 78 LEU A CA 1
ATOM 670 C C . LEU A 1 78 ? -11.116 -8.306 -3.115 1.00 91.38 78 LEU A C 1
ATOM 672 O O . LEU A 1 78 ? -10.389 -8.636 -4.052 1.00 91.38 78 LEU A O 1
ATOM 676 N N . CYS A 1 79 ? -12.033 -7.344 -3.236 1.00 91.62 79 CYS A N 1
ATOM 677 C CA . CYS A 1 79 ? -12.240 -6.594 -4.474 1.00 91.62 79 CYS A CA 1
ATOM 678 C C . CYS A 1 79 ? -10.965 -5.874 -4.922 1.00 91.62 79 CYS A C 1
ATOM 680 O O . CYS A 1 79 ? -10.647 -5.881 -6.113 1.00 91.62 79 CYS A O 1
ATOM 682 N N . VAL A 1 80 ? -10.204 -5.291 -3.990 1.00 90.00 80 VAL A N 1
ATOM 683 C CA . VAL A 1 80 ? -8.945 -4.630 -4.352 1.00 90.00 80 VAL A CA 1
ATOM 684 C C . VAL A 1 80 ? -7.847 -5.623 -4.681 1.00 90.00 80 VAL A C 1
ATOM 686 O O . VAL A 1 80 ? -7.089 -5.368 -5.610 1.00 90.00 80 VAL A O 1
ATOM 689 N N . ILE A 1 81 ? -7.773 -6.765 -3.997 1.00 91.81 81 ILE A N 1
ATOM 690 C CA . ILE A 1 81 ? -6.835 -7.830 -4.374 1.00 91.81 81 ILE A CA 1
ATOM 691 C C . ILE A 1 81 ? -7.123 -8.287 -5.809 1.00 91.81 81 ILE A C 1
ATOM 693 O O . ILE A 1 81 ? -6.208 -8.344 -6.623 1.00 91.81 81 ILE A O 1
ATOM 697 N N . LEU A 1 82 ? -8.390 -8.527 -6.161 1.00 92.69 82 LEU A N 1
ATOM 698 C CA . LEU A 1 82 ? -8.781 -8.897 -7.525 1.00 92.69 82 LEU A CA 1
ATOM 699 C C . LEU A 1 82 ? -8.451 -7.799 -8.543 1.00 92.69 82 LEU A C 1
ATOM 701 O O . LEU A 1 82 ? -7.923 -8.083 -9.620 1.00 92.69 82 LEU A O 1
ATOM 705 N N . TRP A 1 83 ? -8.724 -6.539 -8.204 1.00 90.75 83 TRP A N 1
ATOM 706 C CA . TRP A 1 83 ? -8.388 -5.401 -9.058 1.00 90.75 83 TRP A CA 1
ATOM 707 C C . TRP A 1 83 ? -6.872 -5.246 -9.249 1.00 90.75 83 TRP A C 1
ATOM 709 O O . TRP A 1 83 ? -6.408 -5.058 -10.374 1.00 90.75 83 TRP A O 1
ATOM 719 N N . SER A 1 84 ? -6.100 -5.397 -8.175 1.00 90.06 84 SER A N 1
ATOM 720 C CA . SER A 1 84 ? -4.637 -5.351 -8.173 1.00 90.06 84 SER A CA 1
ATOM 721 C C . SER A 1 84 ? -4.039 -6.506 -8.977 1.00 90.06 84 SER A C 1
ATOM 723 O O . SER A 1 84 ? -3.132 -6.279 -9.774 1.00 90.06 84 SER A O 1
ATOM 725 N N . LEU A 1 85 ? -4.592 -7.719 -8.875 1.00 90.56 85 LEU A N 1
ATOM 726 C CA . LEU A 1 85 ? -4.190 -8.860 -9.703 1.00 90.56 85 LEU A CA 1
ATOM 727 C C . LEU A 1 85 ? -4.487 -8.624 -11.186 1.00 90.56 85 LEU A C 1
ATOM 729 O O . LEU A 1 85 ? -3.638 -8.907 -12.027 1.00 90.56 85 LEU A O 1
ATOM 733 N N . ARG A 1 86 ? -5.654 -8.061 -11.525 1.00 90.56 86 ARG A N 1
ATOM 734 C CA . ARG A 1 86 ? -5.994 -7.702 -12.912 1.00 90.56 86 ARG A CA 1
ATOM 735 C C . ARG A 1 86 ? -5.026 -6.656 -13.471 1.00 90.56 86 ARG A C 1
ATOM 737 O O . ARG A 1 86 ? -4.528 -6.815 -14.585 1.00 90.56 86 ARG A O 1
ATOM 744 N N . LEU A 1 87 ? -4.774 -5.588 -12.714 1.00 87.19 87 LEU A N 1
ATOM 745 C CA . LEU A 1 87 ? -3.889 -4.498 -13.125 1.00 87.19 87 LEU A CA 1
ATOM 746 C C . LEU A 1 87 ? -2.434 -4.975 -13.229 1.00 87.19 87 LEU A C 1
ATOM 748 O O . LEU A 1 87 ? -1.775 -4.760 -14.245 1.00 87.19 87 LEU A O 1
ATOM 752 N N . GLY A 1 88 ? -1.954 -5.663 -12.195 1.0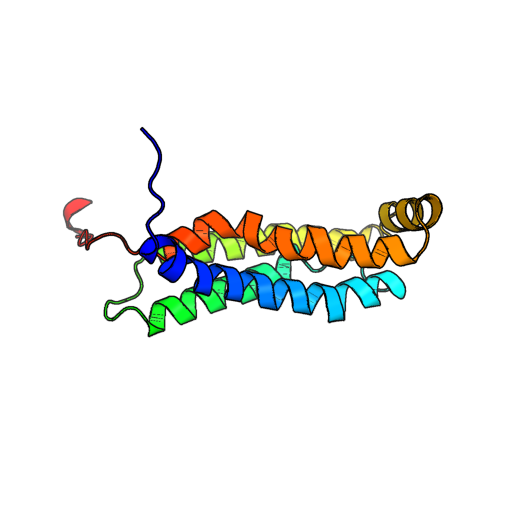0 85.62 88 GLY A N 1
ATOM 753 C CA . GLY A 1 88 ? -0.615 -6.231 -12.123 1.00 85.62 88 GLY A CA 1
ATOM 754 C C . GLY A 1 88 ? -0.366 -7.296 -13.183 1.00 85.62 88 GLY A C 1
ATOM 755 O O . GLY A 1 88 ? 0.676 -7.272 -13.827 1.00 85.62 88 GLY A O 1
ATOM 756 N N . GLY A 1 89 ? -1.342 -8.164 -13.449 1.00 85.94 89 GLY A N 1
ATOM 757 C CA . GLY A 1 89 ? -1.272 -9.148 -14.528 1.00 85.94 89 GLY A CA 1
ATOM 758 C C . GLY A 1 89 ? -1.122 -8.497 -15.904 1.00 85.94 89 GLY A C 1
ATOM 759 O O . GLY A 1 89 ? -0.283 -8.927 -16.691 1.00 85.94 89 GLY A O 1
ATOM 760 N N . PHE A 1 90 ? -1.856 -7.411 -16.175 1.00 85.94 90 PHE A N 1
ATOM 761 C CA . PHE A 1 90 ? -1.692 -6.638 -17.411 1.00 85.94 90 PHE A CA 1
ATOM 762 C C . PHE A 1 90 ? -0.295 -6.004 -17.525 1.00 85.94 90 PHE A C 1
ATOM 764 O O . PHE A 1 90 ? 0.324 -6.058 -18.588 1.00 85.94 90 PHE A O 1
ATOM 771 N N . LEU A 1 91 ? 0.223 -5.433 -16.433 1.00 82.25 91 LEU A N 1
ATOM 772 C CA . LEU A 1 91 ? 1.561 -4.831 -16.384 1.00 82.25 91 LEU A CA 1
ATOM 773 C C . LEU A 1 91 ? 2.662 -5.874 -16.618 1.00 82.25 91 LEU A C 1
ATOM 775 O O . LEU A 1 91 ? 3.565 -5.637 -17.418 1.00 82.25 91 LEU A O 1
ATOM 779 N N . VAL A 1 92 ? 2.550 -7.036 -15.973 1.00 81.69 92 VAL A N 1
ATOM 780 C CA . VAL A 1 92 ? 3.479 -8.163 -16.130 1.00 81.69 92 VAL A CA 1
ATOM 781 C C . VAL A 1 92 ? 3.422 -8.714 -17.554 1.00 81.69 92 VAL A C 1
ATOM 783 O O . VAL A 1 92 ? 4.460 -8.848 -18.198 1.00 81.69 92 VAL A O 1
ATOM 786 N N . TYR A 1 93 ? 2.222 -8.961 -18.088 1.00 84.56 93 TYR A N 1
ATOM 787 C CA . TYR A 1 93 ? 2.032 -9.395 -19.475 1.00 84.56 93 TYR A CA 1
ATOM 788 C C . TYR A 1 93 ? 2.700 -8.434 -20.465 1.00 84.56 93 TYR A C 1
ATOM 790 O O . TYR A 1 93 ? 3.432 -8.860 -21.358 1.00 84.56 93 TYR A O 1
ATOM 798 N N . ARG A 1 94 ? 2.504 -7.125 -20.274 1.00 80.38 94 ARG A N 1
ATOM 799 C CA . ARG A 1 94 ? 3.106 -6.088 -21.117 1.00 80.38 94 ARG A CA 1
ATOM 800 C C . ARG A 1 94 ? 4.633 -6.164 -21.116 1.00 80.38 94 ARG A C 1
ATOM 802 O O . ARG A 1 94 ? 5.219 -6.063 -22.186 1.00 80.38 94 ARG A O 1
ATOM 809 N N . MET A 1 95 ? 5.263 -6.372 -19.959 1.00 76.12 95 MET A N 1
ATOM 810 C CA . MET A 1 95 ? 6.726 -6.492 -19.871 1.00 76.12 95 MET A CA 1
ATOM 811 C C . MET A 1 95 ? 7.257 -7.718 -20.613 1.00 76.12 95 MET A C 1
ATOM 813 O O . MET A 1 95 ? 8.283 -7.627 -21.281 1.00 76.12 95 MET A O 1
ATOM 817 N N . PHE A 1 96 ? 6.560 -8.854 -20.514 1.00 77.94 96 PHE A N 1
ATOM 818 C CA . PHE A 1 96 ? 6.979 -10.084 -21.186 1.00 77.94 96 PHE A CA 1
ATOM 819 C C . PHE A 1 96 ? 6.784 -10.031 -22.706 1.00 77.94 96 PHE A C 1
ATOM 821 O O . PHE A 1 96 ? 7.608 -10.574 -23.434 1.00 77.94 96 PHE A O 1
ATOM 828 N N . VAL A 1 97 ? 5.715 -9.388 -23.191 1.00 80.69 97 VAL A N 1
ATOM 829 C CA . VAL A 1 97 ? 5.350 -9.413 -24.620 1.00 80.69 97 VAL A CA 1
ATOM 830 C C . VAL A 1 97 ? 5.882 -8.214 -25.406 1.00 80.69 97 VAL A C 1
ATOM 832 O O . VAL A 1 97 ? 6.361 -8.395 -26.521 1.00 80.69 97 VAL A O 1
ATOM 835 N N . LEU A 1 98 ? 5.809 -6.995 -24.860 1.00 71.31 98 LEU A N 1
ATOM 836 C CA . LEU A 1 98 ? 6.274 -5.776 -25.542 1.00 71.31 98 LEU A CA 1
ATOM 837 C C . LEU A 1 98 ? 7.724 -5.408 -25.191 1.00 71.31 98 LEU A C 1
ATOM 839 O O . LEU A 1 98 ? 8.289 -4.491 -25.784 1.00 71.31 98 LEU A O 1
ATOM 843 N N . GLY A 1 99 ? 8.333 -6.149 -24.265 1.00 65.94 99 GLY A N 1
ATOM 844 C CA . GLY A 1 99 ? 9.658 -5.872 -23.734 1.00 65.94 99 GLY A CA 1
ATOM 845 C C . GLY A 1 99 ? 9.625 -4.914 -22.534 1.00 65.94 99 GLY A C 1
ATOM 846 O O . GLY A 1 99 ? 8.637 -4.214 -22.299 1.00 65.94 99 GLY A O 1
ATOM 847 N N . PRO A 1 100 ? 10.710 -4.883 -21.744 1.00 60.06 100 PRO A N 1
ATOM 848 C CA . PRO A 1 100 ? 10.773 -4.137 -20.488 1.00 60.06 100 PRO A CA 1
ATOM 849 C C . PRO A 1 100 ? 10.919 -2.618 -20.660 1.00 60.06 100 PRO A C 1
ATOM 851 O O . PRO A 1 100 ? 10.852 -1.913 -19.662 1.00 60.06 100 PRO A O 1
ATOM 854 N N . LEU A 1 101 ? 11.134 -2.115 -21.882 1.00 58.34 101 LEU A N 1
ATOM 855 C CA . LEU A 1 101 ? 11.491 -0.716 -22.120 1.00 58.34 101 LEU A CA 1
ATOM 856 C C . LEU A 1 101 ? 10.240 0.180 -22.167 1.00 58.34 101 LEU A C 1
ATOM 858 O O . LEU A 1 101 ? 9.544 0.232 -23.184 1.00 58.34 101 LEU A O 1
ATOM 862 N N . ASP A 1 102 ? 9.955 0.913 -21.089 1.00 61.34 102 ASP A N 1
ATOM 863 C CA . ASP A 1 102 ? 8.971 1.998 -21.134 1.00 61.34 102 ASP A CA 1
ATOM 864 C C . ASP A 1 102 ? 9.627 3.250 -21.754 1.00 61.34 102 ASP A C 1
ATOM 866 O O . ASP A 1 102 ? 10.494 3.892 -21.154 1.00 61.34 102 ASP A O 1
ATOM 870 N N . THR A 1 103 ? 9.221 3.620 -22.976 1.00 63.91 103 THR A N 1
ATOM 871 C CA . THR A 1 103 ? 9.782 4.770 -23.724 1.00 63.91 103 THR A CA 1
ATOM 872 C C . THR A 1 103 ? 9.689 6.093 -22.960 1.00 63.91 103 THR A C 1
ATOM 874 O O . THR A 1 103 ? 10.479 7.009 -23.186 1.00 63.91 103 THR A O 1
ATOM 877 N N . ARG A 1 104 ? 8.770 6.183 -21.993 1.00 65.75 104 ARG A N 1
ATOM 878 C CA . ARG A 1 104 ? 8.555 7.362 -21.146 1.00 65.75 104 ARG A CA 1
ATOM 879 C C . ARG A 1 104 ? 9.763 7.701 -20.282 1.00 65.75 104 ARG A C 1
ATOM 881 O O . ARG A 1 104 ? 10.017 8.876 -20.027 1.00 65.75 104 ARG A O 1
ATOM 888 N N . ILE A 1 105 ? 10.502 6.694 -19.824 1.00 64.62 105 ILE A N 1
ATOM 889 C CA . ILE A 1 105 ? 11.647 6.898 -18.931 1.00 64.62 105 ILE A CA 1
ATOM 890 C C . ILE A 1 105 ? 12.821 7.477 -19.708 1.00 64.62 105 ILE A C 1
ATOM 892 O O . ILE A 1 105 ? 13.488 8.391 -19.222 1.00 64.62 105 ILE A O 1
ATOM 896 N N . ASP A 1 106 ? 13.015 7.024 -20.945 1.00 64.75 106 ASP A N 1
ATOM 897 C CA . ASP A 1 106 ? 14.008 7.597 -21.848 1.00 64.75 106 ASP A CA 1
ATOM 898 C C . ASP A 1 106 ? 13.653 9.043 -22.228 1.00 64.75 106 ASP A C 1
ATOM 900 O O . ASP A 1 106 ? 14.542 9.895 -22.277 1.00 64.75 106 ASP A O 1
ATOM 904 N N . ASP A 1 107 ? 12.372 9.355 -22.434 1.00 69.62 107 ASP A N 1
ATOM 905 C CA . ASP A 1 107 ? 11.928 10.723 -22.729 1.00 69.62 107 ASP A CA 1
ATOM 906 C C . ASP A 1 107 ? 12.133 11.669 -21.534 1.00 69.62 107 ASP A C 1
ATOM 908 O O . ASP A 1 107 ? 12.631 12.789 -21.696 1.00 69.62 107 ASP A O 1
ATOM 912 N N . ILE A 1 108 ? 11.823 11.211 -20.316 1.00 71.31 108 ILE A N 1
ATOM 913 C CA . ILE A 1 108 ? 12.056 11.966 -19.074 1.00 71.31 108 ILE A CA 1
ATOM 914 C C . ILE A 1 108 ? 13.559 12.161 -18.841 1.00 71.31 108 ILE A C 1
ATOM 916 O O . ILE A 1 108 ? 14.006 13.286 -18.594 1.00 71.31 108 ILE A O 1
ATOM 920 N N . ALA A 1 109 ? 14.355 11.100 -18.999 1.00 70.62 109 ALA A N 1
ATOM 921 C CA . ALA A 1 109 ? 15.803 11.154 -18.831 1.00 70.62 109 ALA A CA 1
ATOM 922 C C . ALA A 1 109 ? 16.476 12.079 -19.856 1.00 70.62 109 ALA A C 1
ATOM 924 O O . ALA A 1 109 ? 17.413 12.796 -19.500 1.00 70.62 109 ALA A O 1
ATOM 925 N N . LYS A 1 110 ? 15.997 12.100 -21.108 1.00 72.81 110 LYS A N 1
ATOM 926 C CA . LYS A 1 110 ? 16.493 13.010 -22.154 1.00 72.81 110 LYS A CA 1
ATOM 927 C C . LYS A 1 110 ? 16.118 14.465 -21.887 1.00 72.81 110 LYS A C 1
ATOM 929 O O . LYS A 1 110 ? 16.930 15.346 -22.147 1.00 72.81 110 LYS A O 1
ATOM 934 N N . LYS A 1 111 ? 14.911 14.726 -21.376 1.00 75.44 111 LYS A N 1
ATOM 935 C CA . LYS A 1 111 ? 14.388 16.091 -21.207 1.00 75.44 111 LYS A CA 1
ATOM 936 C C . LYS A 1 111 ? 14.829 16.767 -19.906 1.00 75.44 111 LYS A C 1
ATOM 938 O O . LYS A 1 111 ? 15.066 17.971 -19.907 1.00 75.44 111 LYS A O 1
ATOM 943 N N . TYR A 1 112 ? 14.942 16.011 -18.815 1.00 75.00 112 TYR A N 1
ATOM 944 C CA . TYR A 1 112 ? 15.190 16.544 -17.466 1.00 75.00 112 TYR A CA 1
ATOM 945 C C . TYR A 1 112 ? 16.413 15.914 -16.771 1.00 75.00 112 TYR A C 1
ATOM 947 O O . TYR A 1 112 ? 16.685 16.202 -15.606 1.00 75.00 112 TYR A O 1
ATOM 955 N N . GLY A 1 113 ? 17.173 15.065 -17.474 1.00 73.25 113 GLY A N 1
ATOM 956 C CA . GLY A 1 113 ? 18.372 14.399 -16.957 1.00 73.25 113 GLY A CA 1
ATOM 957 C C . GLY A 1 113 ? 18.069 13.139 -16.138 1.00 73.25 113 GLY A C 1
ATOM 958 O O . GLY A 1 113 ? 16.956 12.929 -15.665 1.00 73.25 113 GLY A O 1
ATOM 959 N N . ARG A 1 114 ? 19.073 12.277 -15.928 1.00 70.12 114 ARG A N 1
ATOM 960 C CA . ARG A 1 114 ? 18.893 10.955 -15.280 1.00 70.12 114 ARG A CA 1
ATOM 961 C C . ARG A 1 114 ? 18.370 11.017 -13.836 1.00 70.12 114 ARG A C 1
ATOM 963 O O . ARG A 1 114 ? 17.690 10.094 -13.406 1.00 70.12 114 ARG A O 1
ATOM 970 N N . PHE A 1 115 ? 18.621 12.108 -13.108 1.00 71.88 115 PHE A N 1
ATOM 971 C CA . PHE A 1 115 ? 18.101 12.299 -11.746 1.00 71.88 115 PHE A CA 1
ATOM 972 C C . PHE A 1 115 ? 16.578 12.494 -11.693 1.00 71.88 115 PHE A C 1
ATOM 974 O O . PHE A 1 115 ? 15.952 12.177 -10.684 1.00 71.88 115 PHE A O 1
ATOM 981 N N . SER A 1 116 ? 15.957 12.954 -12.782 1.00 72.69 116 SER A N 1
ATOM 982 C CA . SER A 1 116 ? 14.500 13.136 -12.850 1.00 72.69 116 SER A CA 1
ATOM 983 C C . SER A 1 116 ? 13.724 11.814 -12.819 1.00 72.69 116 SER A C 1
ATOM 985 O O . SER A 1 116 ? 12.599 11.778 -12.326 1.00 72.69 116 SER A O 1
ATOM 987 N N . VAL A 1 117 ? 14.350 10.712 -13.250 1.00 68.81 117 VAL A N 1
ATOM 988 C CA . VAL A 1 117 ? 13.778 9.359 -13.177 1.00 68.81 117 VAL A CA 1
ATOM 989 C C . VAL A 1 117 ? 13.601 8.924 -11.719 1.00 68.81 117 VAL A C 1
ATOM 991 O O . VAL A 1 117 ? 12.563 8.386 -11.352 1.00 68.81 117 VAL A O 1
ATOM 994 N N . ILE A 1 118 ? 14.571 9.238 -10.857 1.00 71.44 118 ILE A N 1
ATOM 995 C CA . ILE A 1 118 ? 14.506 8.930 -9.419 1.00 71.44 118 ILE A CA 1
ATOM 996 C C . ILE A 1 118 ? 13.380 9.734 -8.750 1.00 71.44 118 ILE A C 1
ATOM 998 O O . ILE A 1 118 ? 12.594 9.191 -7.976 1.00 71.44 118 ILE A O 1
ATOM 1002 N N . ALA A 1 119 ? 13.256 11.021 -9.089 1.00 71.88 119 ALA A N 1
ATOM 1003 C CA . ALA A 1 119 ? 12.189 11.875 -8.566 1.00 71.88 119 ALA A CA 1
ATOM 1004 C C . ALA A 1 119 ? 10.791 11.424 -9.030 1.00 71.88 119 ALA A C 1
ATOM 1006 O O . ALA A 1 119 ? 9.834 11.502 -8.258 1.00 71.88 119 ALA A O 1
ATOM 1007 N N . PHE A 1 120 ? 10.674 10.921 -10.264 1.00 75.44 120 PHE A N 1
ATOM 1008 C CA . PHE A 1 120 ? 9.428 10.385 -10.812 1.00 75.44 120 PHE A CA 1
ATOM 1009 C C . PHE A 1 120 ? 8.928 9.161 -10.032 1.00 75.44 120 PHE A C 1
ATOM 1011 O O . PHE A 1 120 ? 7.741 9.075 -9.725 1.00 75.44 120 PHE A O 1
ATOM 1018 N 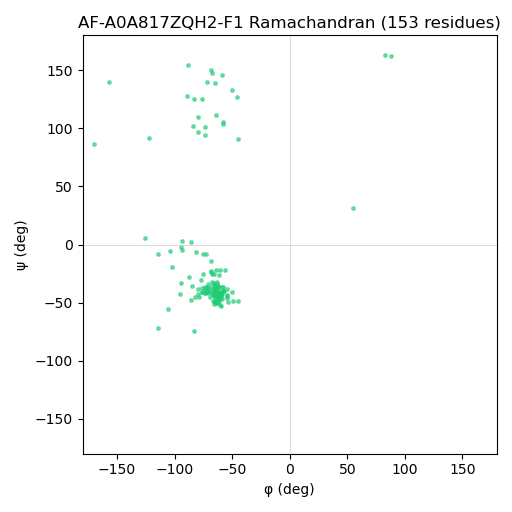N . TRP A 1 121 ? 9.820 8.244 -9.657 1.00 74.12 121 TRP A N 1
ATOM 1019 C CA . TRP A 1 121 ? 9.437 7.053 -8.895 1.00 74.12 121 TRP A CA 1
ATOM 1020 C C . TRP A 1 121 ? 9.160 7.351 -7.418 1.00 74.12 121 TRP A C 1
ATOM 1022 O O . TRP A 1 121 ? 8.186 6.851 -6.857 1.00 74.12 121 TRP A O 1
ATOM 1032 N N . LEU A 1 122 ? 9.967 8.201 -6.780 1.00 76.50 122 LEU A N 1
ATOM 1033 C CA . LEU A 1 122 ? 9.866 8.430 -5.334 1.00 76.50 122 LEU A CA 1
ATOM 1034 C C . LEU A 1 122 ? 8.739 9.380 -4.921 1.00 76.50 122 LEU A C 1
ATOM 1036 O O . LEU A 1 122 ? 8.107 9.143 -3.895 1.00 76.50 122 LEU A O 1
ATOM 1040 N N . CYS A 1 123 ? 8.474 10.448 -5.679 1.00 73.94 123 CYS A N 1
ATOM 1041 C CA . CYS A 1 123 ? 7.495 11.456 -5.260 1.00 73.94 123 CYS A CA 1
ATOM 1042 C C . CYS A 1 123 ? 6.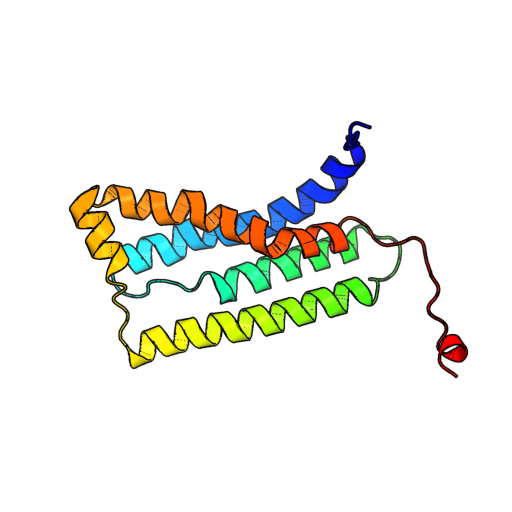055 11.053 -5.617 1.00 73.94 123 CYS A C 1
ATOM 1044 O O . CYS A 1 123 ? 5.299 10.667 -4.727 1.00 73.94 123 CYS A O 1
ATOM 1046 N N . PRO A 1 124 ? 5.620 11.115 -6.886 1.00 75.81 124 PRO A N 1
ATOM 1047 C CA . PRO A 1 124 ? 4.224 10.851 -7.215 1.00 75.81 124 PRO A CA 1
ATOM 1048 C C . PRO A 1 124 ? 3.867 9.370 -7.063 1.00 75.81 124 PRO A C 1
ATOM 1050 O O . PRO A 1 124 ? 2.753 9.051 -6.651 1.00 75.81 124 PRO A O 1
ATOM 1053 N N . HIS A 1 125 ? 4.802 8.462 -7.356 1.00 79.50 125 HIS A N 1
ATOM 1054 C CA . HIS A 1 125 ? 4.485 7.041 -7.436 1.00 79.50 125 HIS A CA 1
ATOM 1055 C C . HIS A 1 125 ? 4.331 6.368 -6.063 1.00 79.50 125 HIS A C 1
ATOM 1057 O O . HIS A 1 125 ? 3.499 5.473 -5.933 1.00 79.50 125 HIS A O 1
ATOM 1063 N N . ALA A 1 126 ? 5.037 6.841 -5.028 1.00 76.88 126 ALA A N 1
ATOM 1064 C CA . ALA A 1 126 ? 4.825 6.390 -3.648 1.00 76.88 126 ALA A CA 1
ATOM 1065 C C . ALA A 1 126 ? 3.487 6.892 -3.069 1.00 76.88 126 ALA A C 1
ATOM 1067 O O . ALA A 1 126 ? 2.788 6.168 -2.361 1.00 76.88 126 ALA A O 1
ATOM 1068 N N . PHE A 1 127 ? 3.093 8.127 -3.402 1.00 86.75 127 PHE A N 1
ATOM 1069 C CA . PHE A 1 127 ? 1.809 8.701 -2.977 1.00 86.75 127 PHE A CA 1
ATOM 1070 C C . PHE A 1 127 ? 0.609 8.142 -3.744 1.00 86.75 127 PHE A C 1
ATOM 1072 O O . PHE A 1 127 ? -0.503 8.121 -3.213 1.00 86.75 127 PHE A O 1
ATOM 1079 N N . TRP A 1 128 ? 0.822 7.656 -4.966 1.00 87.62 128 TRP A N 1
ATOM 1080 C CA . TRP A 1 128 ? -0.223 7.037 -5.776 1.00 87.62 128 TRP A CA 1
ATOM 1081 C C . TRP A 1 128 ? -0.924 5.895 -5.037 1.00 87.62 128 TRP A C 1
ATOM 1083 O O . TRP A 1 128 ? -2.151 5.775 -5.091 1.00 87.62 128 TRP A O 1
ATOM 1093 N N . SER A 1 129 ? -0.156 5.113 -4.273 1.00 87.19 129 SER A N 1
ATOM 1094 C CA . SER A 1 129 ? -0.699 3.992 -3.518 1.00 87.19 129 SER A CA 1
ATOM 1095 C C . SER A 1 129 ? -1.765 4.423 -2.504 1.00 87.19 129 SER A C 1
ATOM 1097 O O . SER A 1 129 ? -2.830 3.809 -2.391 1.00 87.19 129 SER A O 1
ATOM 1099 N N . VAL A 1 130 ? -1.505 5.540 -1.821 1.00 89.81 130 VAL A N 1
ATOM 1100 C CA . VAL A 1 130 ? -2.386 6.156 -0.825 1.00 89.81 130 VAL A CA 1
ATOM 1101 C C . VAL A 1 130 ? -3.656 6.680 -1.481 1.00 89.81 130 VAL A C 1
ATOM 1103 O O . VAL A 1 130 ? -4.741 6.463 -0.951 1.00 89.81 130 VAL A O 1
ATOM 1106 N N . ILE A 1 131 ? -3.539 7.315 -2.648 1.00 90.75 131 ILE A N 1
ATOM 1107 C CA . ILE A 1 131 ? -4.688 7.842 -3.394 1.00 90.75 131 ILE A CA 1
ATOM 1108 C C . ILE A 1 131 ? -5.619 6.698 -3.811 1.00 90.75 131 ILE A C 1
ATOM 1110 O O . ILE A 1 131 ? -6.817 6.750 -3.537 1.00 90.75 131 ILE A O 1
ATOM 1114 N N . CYS A 1 132 ? -5.077 5.638 -4.417 1.00 89.38 132 CYS A N 1
ATOM 1115 C CA . CYS A 1 132 ? -5.874 4.489 -4.854 1.00 89.38 132 CYS A CA 1
ATOM 1116 C C . CYS A 1 132 ? -6.511 3.727 -3.684 1.00 89.38 132 CYS A C 1
ATOM 1118 O O . CYS A 1 132 ? -7.630 3.231 -3.811 1.00 89.38 132 CYS A O 1
ATOM 1120 N N . CYS A 1 133 ? -5.822 3.638 -2.543 1.00 89.12 133 CYS A N 1
ATOM 1121 C CA . CYS A 1 133 ? -6.294 2.871 -1.390 1.00 89.12 133 CYS A CA 1
ATOM 1122 C C . CYS A 1 133 ? -7.062 3.703 -0.354 1.00 89.12 133 CYS A C 1
ATOM 1124 O O 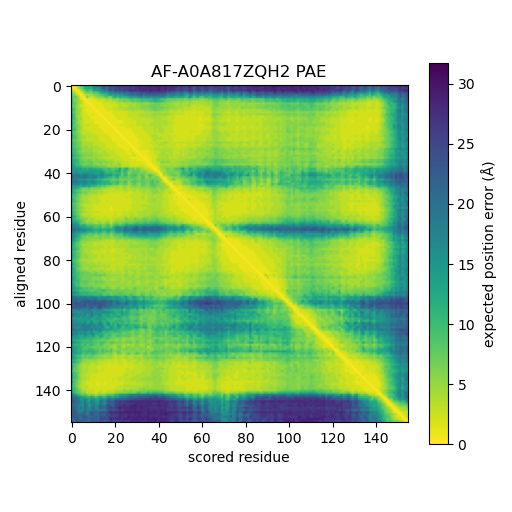. CYS A 1 133 ? -7.560 3.133 0.618 1.00 89.12 133 CYS A O 1
ATOM 1126 N N . LEU A 1 134 ? -7.197 5.019 -0.543 1.00 91.19 134 LEU A N 1
ATOM 1127 C CA . LEU A 1 134 ? -7.926 5.913 0.358 1.00 91.19 134 LEU A CA 1
ATOM 1128 C C . LEU A 1 134 ? -9.337 5.412 0.728 1.00 91.19 134 LEU A C 1
ATOM 1130 O O . LEU A 1 134 ? -9.635 5.371 1.924 1.00 91.19 134 LEU A O 1
ATOM 1134 N N . PRO A 1 135 ? -10.204 4.979 -0.217 1.00 89.88 135 PRO A N 1
ATOM 1135 C CA . PRO A 1 135 ? -11.545 4.513 0.147 1.00 89.88 135 PRO A CA 1
ATOM 1136 C C . PRO A 1 135 ? -11.511 3.269 1.045 1.00 89.88 135 PRO A C 1
ATOM 1138 O O . PRO A 1 135 ? -12.347 3.116 1.932 1.00 89.88 135 PRO A O 1
ATOM 1141 N N . ILE A 1 136 ? -10.513 2.402 0.870 1.00 90.88 136 ILE A N 1
ATOM 1142 C CA . ILE A 1 136 ? -10.342 1.196 1.685 1.00 90.88 136 ILE A CA 1
ATOM 1143 C C . ILE A 1 136 ? -9.777 1.544 3.058 1.00 90.88 136 ILE A C 1
ATOM 1145 O O . ILE A 1 136 ? -10.261 1.034 4.066 1.00 90.88 136 ILE A O 1
ATOM 1149 N N . ALA A 1 137 ? -8.809 2.462 3.116 1.00 90.88 137 ALA A N 1
ATOM 1150 C CA . ALA A 1 137 ? -8.268 2.973 4.370 1.00 90.88 137 ALA A CA 1
ATOM 1151 C C . ALA A 1 137 ? -9.369 3.585 5.250 1.00 90.88 137 ALA A C 1
ATOM 1153 O O . ALA A 1 137 ? -9.393 3.332 6.451 1.00 90.88 137 ALA A O 1
ATOM 1154 N N . LEU A 1 138 ? -10.324 4.308 4.652 1.00 90.56 138 LEU A N 1
ATOM 1155 C CA . LEU A 1 138 ? -11.498 4.837 5.353 1.00 90.56 138 LEU A CA 1
ATOM 1156 C C . LEU A 1 138 ? -12.400 3.720 5.900 1.00 90.56 138 LEU A C 1
ATOM 1158 O O . LEU A 1 138 ? -12.842 3.782 7.043 1.00 90.56 138 LEU A O 1
ATOM 1162 N N . ILE A 1 139 ? -12.645 2.672 5.112 1.00 89.25 139 ILE A N 1
ATOM 1163 C CA . ILE A 1 139 ? -13.480 1.531 5.523 1.00 89.25 139 ILE A CA 1
ATOM 1164 C C . ILE A 1 139 ? -12.825 0.706 6.642 1.00 89.25 139 ILE A C 1
ATOM 1166 O O . ILE A 1 139 ? -13.530 0.147 7.489 1.00 89.25 139 ILE A O 1
ATOM 1170 N N . HIS A 1 140 ? -11.494 0.626 6.651 1.00 89.12 140 HIS A N 1
ATOM 1171 C CA . HIS A 1 140 ? -10.718 -0.020 7.709 1.00 89.12 140 HIS A CA 1
ATOM 1172 C C . HIS A 1 140 ? -10.689 0.823 8.990 1.00 89.12 140 HIS A C 1
ATOM 1174 O O . HIS A 1 140 ? -10.891 0.276 10.071 1.00 89.12 140 HIS A O 1
ATOM 1180 N N . ALA A 1 141 ? -10.530 2.145 8.863 1.00 86.69 141 ALA A N 1
ATOM 1181 C CA . ALA A 1 141 ? -10.499 3.070 9.995 1.00 86.69 141 ALA A CA 1
ATOM 1182 C C . ALA A 1 141 ? -11.850 3.185 10.722 1.00 86.69 141 ALA A C 1
ATOM 1184 O O . ALA A 1 141 ? -11.880 3.313 11.944 1.00 86.69 141 ALA A O 1
ATOM 1185 N N . PHE A 1 142 ? -12.967 3.124 9.987 1.00 83.06 142 PHE A N 1
ATOM 1186 C CA . PHE A 1 142 ? -14.305 3.370 10.533 1.00 83.06 142 PHE A CA 1
ATOM 1187 C C . PHE A 1 142 ? -15.239 2.162 10.326 1.00 83.06 142 PHE A C 1
ATOM 1189 O O . PHE A 1 142 ? -15.914 2.055 9.291 1.00 83.06 142 PHE A O 1
ATOM 1196 N N . PRO A 1 143 ? -15.320 1.230 11.296 1.00 67.56 143 PRO A N 1
ATOM 1197 C CA . PRO A 1 143 ? -16.367 0.213 11.294 1.00 67.56 143 PRO A CA 1
ATOM 1198 C C . PRO A 1 143 ? -17.724 0.914 11.481 1.00 67.56 143 PRO A C 1
ATOM 1200 O O . PRO A 1 143 ? -17.834 1.863 12.256 1.00 67.56 143 PRO A O 1
ATOM 1203 N N . MET A 1 144 ? -18.767 0.499 10.754 1.00 61.78 144 MET A N 1
ATOM 1204 C CA . MET A 1 144 ? -20.108 1.036 11.046 1.00 61.78 144 MET A CA 1
ATOM 1205 C C . MET A 1 144 ? -20.563 0.534 12.418 1.00 61.78 144 MET A C 1
ATOM 1207 O O . MET A 1 144 ? -20.244 -0.599 12.779 1.00 61.78 144 MET A O 1
ATOM 1211 N N . ALA A 1 145 ? -21.350 1.336 13.141 1.00 53.03 145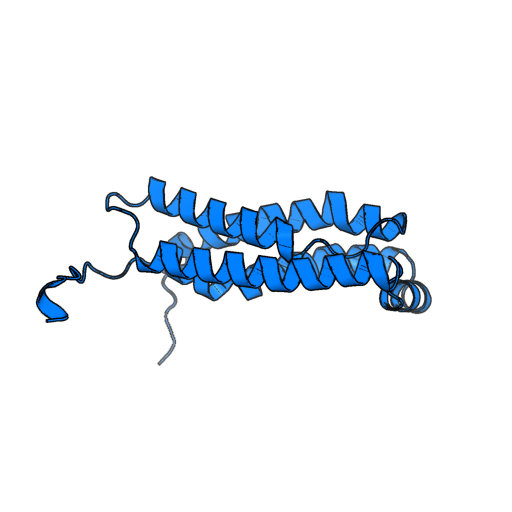 ALA A N 1
ATOM 1212 C CA . ALA A 1 145 ? -22.106 0.848 14.290 1.00 53.03 145 ALA A CA 1
ATOM 1213 C C . ALA A 1 145 ? -22.877 -0.419 13.882 1.00 53.03 145 ALA A C 1
ATOM 1215 O O . ALA A 1 145 ? -23.470 -0.449 12.804 1.00 53.03 145 ALA A O 1
ATOM 1216 N N . ASN A 1 146 ? -22.801 -1.462 14.713 1.00 49.28 146 ASN A N 1
ATOM 1217 C CA . ASN A 1 146 ? -23.313 -2.809 14.460 1.00 49.28 146 ASN A CA 1
ATOM 1218 C C . ASN A 1 146 ? -24.731 -2.838 13.869 1.00 49.28 146 ASN A C 1
ATOM 1220 O O . ASN A 1 146 ? -25.716 -2.956 14.597 1.00 49.28 146 ASN A O 1
ATOM 1224 N N . VAL A 1 147 ? -24.842 -2.842 12.542 1.00 50.47 147 VAL A N 1
ATOM 1225 C CA . VAL A 1 147 ? -26.015 -3.406 11.881 1.00 50.47 147 VAL A CA 1
ATOM 1226 C C . VAL A 1 147 ? -25.778 -4.906 11.890 1.00 50.47 147 VAL A C 1
ATOM 1228 O O . VAL A 1 147 ? -25.000 -5.430 11.091 1.00 50.47 147 VAL A O 1
ATOM 1231 N N . LYS A 1 148 ? -26.368 -5.594 12.873 1.00 52.41 148 LYS A N 1
ATOM 1232 C CA . LYS A 1 148 ? -26.413 -7.056 12.890 1.00 52.41 148 LYS A CA 1
ATOM 1233 C C . LYS A 1 148 ? -27.098 -7.490 11.602 1.00 52.41 148 LYS A C 1
ATOM 1235 O O . LYS A 1 148 ? -28.299 -7.317 11.464 1.00 52.41 148 LYS A O 1
ATOM 1240 N N . PHE A 1 149 ? -26.321 -8.002 10.660 1.00 49.25 149 PHE A N 1
ATOM 1241 C CA . PHE A 1 149 ? -26.857 -8.535 9.421 1.00 49.25 149 PHE A CA 1
ATOM 1242 C C . PHE A 1 149 ? -27.516 -9.873 9.758 1.00 49.25 149 PHE A C 1
ATOM 1244 O O . PHE A 1 149 ? -26.816 -10.858 10.012 1.00 49.25 149 PHE A O 1
ATOM 1251 N N . ASN A 1 150 ? -28.844 -9.892 9.874 1.00 61.97 150 ASN A N 1
ATOM 1252 C CA . ASN A 1 150 ? -29.575 -11.119 10.135 1.00 61.97 150 ASN A CA 1
ATOM 1253 C C . ASN A 1 150 ? -29.912 -11.752 8.784 1.00 61.97 150 ASN A C 1
ATOM 1255 O O . ASN A 1 150 ? -30.465 -11.103 7.905 1.00 61.97 150 ASN A O 1
ATOM 1259 N N . ILE A 1 151 ? -29.577 -13.029 8.594 1.00 62.78 151 ILE A N 1
ATOM 1260 C CA . ILE A 1 151 ? -29.904 -13.756 7.349 1.00 62.78 151 ILE A CA 1
ATOM 1261 C C . ILE A 1 151 ? -31.428 -13.810 7.130 1.00 62.78 151 ILE A C 1
ATOM 1263 O O . ILE A 1 151 ? -31.891 -13.922 6.001 1.00 62.78 151 ILE A O 1
ATOM 1267 N N . LEU A 1 152 ? -32.197 -13.654 8.209 1.00 61.59 152 LEU A N 1
ATOM 1268 C CA . LEU A 1 152 ? -33.652 -13.528 8.201 1.00 61.59 152 LEU A CA 1
ATOM 1269 C C . LEU A 1 152 ? -34.166 -12.220 7.576 1.00 61.59 152 LEU A C 1
ATOM 1271 O O . LEU A 1 152 ? -35.343 -12.152 7.267 1.00 61.59 152 LEU A O 1
ATOM 1275 N N . ASP A 1 153 ? -33.320 -11.206 7.367 1.00 60.81 153 ASP A N 1
ATOM 1276 C CA . ASP A 1 153 ? -33.720 -9.959 6.692 1.00 60.81 153 ASP A CA 1
ATOM 1277 C C . ASP A 1 153 ? -33.706 -10.098 5.152 1.00 60.81 153 ASP A C 1
ATOM 1279 O O . ASP A 1 153 ? -34.088 -9.178 4.431 1.00 60.81 153 ASP A O 1
ATOM 1283 N N . LEU A 1 154 ? -33.218 -11.234 4.640 1.00 60.09 154 LEU A N 1
ATOM 1284 C CA . LEU A 1 154 ? -33.109 -11.557 3.212 1.00 60.09 154 LEU A CA 1
ATOM 1285 C C . LEU A 1 154 ? -34.183 -12.543 2.720 1.00 60.09 154 LEU A C 1
ATOM 1287 O O . LEU A 1 154 ? -34.215 -12.827 1.521 1.00 60.09 154 LEU A O 1
ATOM 1291 N N . ILE A 1 155 ? -35.007 -13.085 3.623 1.00 55.22 155 ILE A N 1
ATOM 1292 C CA . ILE A 1 155 ? -36.062 -14.075 3.347 1.00 55.22 155 ILE A CA 1
ATOM 1293 C C . ILE A 1 155 ? -37.405 -13.462 3.730 1.00 55.22 155 ILE A C 1
ATOM 1295 O O . ILE A 1 155 ? -38.337 -13.551 2.904 1.00 55.22 155 ILE A O 1
#

Mean predicted aligned error: 8.76 Å

Radius of gyration: 19.01 Å; Cα contacts (8 Å, |Δi|>4): 146; chains: 1; bounding box: 55×38×46 Å

Foldseek 3Di:
DDPPCDPLNCVLLVVLLCLLLVLLLCCLVPPQLVCVVVLNAHDQRLQRSLLRSLVVLLVVLCVPDPDHRDPVLVVVSVVSNVVSCVVNVVRVVCCVPVNRDDVVLVVQCVPPNNVSSSVVSNPPRSCVSSVVCVVSSSCSSDPPDDPPPDPVVVD